Protein AF-A0A194QAX7-F1 (afdb_monomer)

Secondary structure (DSSP, 8-state):
--------------S----HHHHHHHHHSS-HHHHHHHTTSHHHHHHHHHHHHHHHHHHHHT-

Structure (mmCIF, N/CA/C/O backbone):
data_AF-A0A194QAX7-F1
#
_entry.id   AF-A0A194QAX7-F1
#
loop_
_atom_site.group_PDB
_atom_site.id
_atom_site.type_symbol
_atom_site.label_atom_id
_atom_site.label_alt_id
_atom_site.label_comp_id
_atom_site.label_asym_id
_atom_site.label_entity_id
_atom_site.label_seq_id
_atom_site.p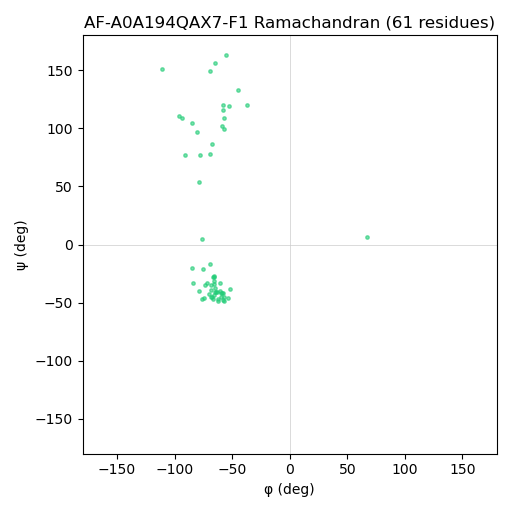dbx_PDB_ins_code
_atom_site.Cartn_x
_atom_site.Cartn_y
_atom_site.Cartn_z
_atom_site.occupancy
_atom_site.B_iso_or_equiv
_atom_site.auth_seq_id
_atom_site.auth_comp_id
_atom_site.auth_asym_id
_atom_site.auth_atom_id
_atom_site.pdbx_PDB_model_num
ATOM 1 N N . MET A 1 1 ? 31.864 -41.084 -30.911 1.00 39.09 1 MET A N 1
ATOM 2 C CA . MET A 1 1 ? 30.395 -41.253 -30.944 1.00 39.09 1 MET A CA 1
ATOM 3 C C . MET A 1 1 ? 29.795 -40.341 -29.891 1.00 39.09 1 MET A C 1
ATOM 5 O O . MET A 1 1 ? 30.070 -40.546 -28.719 1.00 39.09 1 MET A O 1
ATOM 9 N N . VAL A 1 2 ? 29.046 -39.315 -30.292 1.00 45.91 2 VAL A N 1
ATOM 10 C CA . VAL A 1 2 ? 28.287 -38.480 -29.350 1.00 45.91 2 VAL A CA 1
ATOM 11 C C . VAL A 1 2 ? 26.865 -39.024 -29.328 1.00 45.91 2 VAL A C 1
ATOM 13 O O . VAL A 1 2 ? 26.160 -38.952 -30.331 1.00 45.91 2 VAL A O 1
ATOM 16 N N . VAL A 1 3 ? 26.470 -39.629 -28.210 1.00 51.72 3 VAL A N 1
ATOM 17 C CA . VAL A 1 3 ? 25.096 -40.088 -27.983 1.00 51.72 3 VAL A CA 1
ATOM 18 C C . VAL A 1 3 ? 24.305 -38.895 -27.457 1.00 51.72 3 VAL A C 1
ATOM 20 O O . VAL A 1 3 ? 24.460 -38.496 -26.305 1.00 51.72 3 VAL A O 1
ATOM 23 N N . VAL A 1 4 ? 23.473 -38.297 -28.310 1.00 58.91 4 VAL A N 1
ATOM 24 C CA . VAL A 1 4 ? 22.506 -37.277 -27.893 1.00 58.91 4 VAL A CA 1
ATOM 25 C C . VAL A 1 4 ? 21.304 -38.013 -27.308 1.00 58.91 4 VAL A C 1
ATOM 27 O O . VAL A 1 4 ? 20.441 -38.501 -28.034 1.00 58.91 4 VAL A O 1
ATOM 30 N N . GLY A 1 5 ? 21.278 -38.145 -25.981 1.00 50.81 5 GLY A N 1
ATOM 31 C CA . GLY A 1 5 ? 20.104 -38.624 -25.262 1.00 50.81 5 GLY A CA 1
ATOM 32 C C . GLY A 1 5 ? 18.915 -37.716 -25.570 1.00 50.81 5 GLY A C 1
ATOM 33 O O . GLY A 1 5 ? 18.962 -36.512 -25.328 1.00 50.81 5 GLY A O 1
ATOM 34 N N . LYS A 1 6 ? 17.861 -38.298 -26.142 1.00 54.88 6 LYS A N 1
ATOM 35 C CA . LYS A 1 6 ? 16.574 -37.659 -26.416 1.00 54.88 6 LYS A CA 1
ATOM 36 C C . LYS A 1 6 ? 16.014 -37.113 -25.099 1.00 54.88 6 LYS A C 1
ATOM 38 O O . LYS A 1 6 ? 15.488 -37.865 -24.283 1.00 54.88 6 LYS A O 1
ATOM 43 N N . ILE A 1 7 ? 16.175 -35.814 -24.858 1.00 59.97 7 ILE A N 1
ATOM 44 C CA . ILE A 1 7 ? 15.656 -35.155 -23.656 1.00 59.97 7 ILE A CA 1
ATOM 45 C C . ILE A 1 7 ? 14.156 -34.940 -23.865 1.00 59.97 7 ILE A C 1
ATOM 47 O O . ILE A 1 7 ? 13.694 -33.851 -24.194 1.00 59.97 7 ILE A O 1
ATOM 51 N N . GLU A 1 8 ? 13.371 -36.002 -23.709 1.00 57.75 8 GLU A N 1
ATOM 52 C CA . GLU A 1 8 ? 11.907 -35.949 -23.730 1.00 57.75 8 GLU A CA 1
ATOM 53 C C . GLU A 1 8 ? 11.392 -35.435 -22.373 1.00 57.75 8 GLU A C 1
ATOM 55 O O . GLU A 1 8 ? 10.602 -36.053 -21.671 1.00 57.75 8 GLU A O 1
ATOM 60 N N . GLY A 1 9 ? 11.905 -34.275 -21.961 1.00 57.81 9 GLY A N 1
ATOM 61 C CA . GLY A 1 9 ? 11.492 -33.570 -20.760 1.00 57.81 9 GLY A CA 1
ATOM 62 C C . GLY A 1 9 ? 10.369 -32.606 -21.097 1.00 57.81 9 GLY A C 1
ATOM 63 O O . GLY A 1 9 ? 10.594 -31.398 -21.185 1.00 57.81 9 GLY A O 1
ATOM 64 N N . LYS A 1 10 ? 9.146 -33.109 -21.278 1.00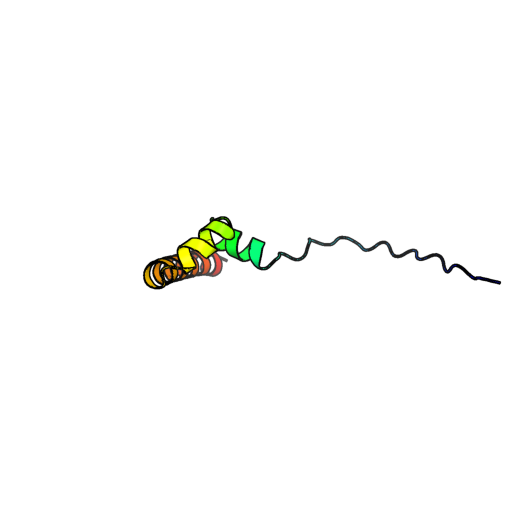 60.94 10 LYS A N 1
ATOM 65 C CA . LYS A 1 10 ? 7.956 -32.253 -21.279 1.00 60.94 10 LYS A CA 1
ATOM 66 C C . LYS A 1 10 ? 7.789 -31.722 -19.854 1.00 60.94 10 LYS A C 1
ATOM 68 O O . LYS A 1 10 ? 7.106 -32.330 -19.039 1.00 60.94 10 LYS A O 1
ATOM 73 N N . ARG A 1 11 ? 8.453 -30.603 -19.524 1.00 63.06 11 ARG A N 1
ATOM 74 C CA . ARG A 1 11 ? 8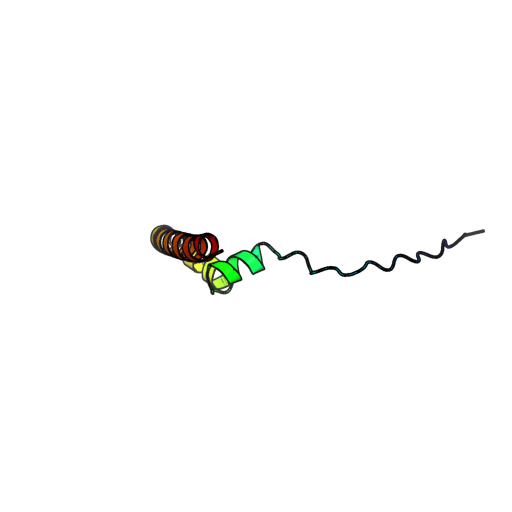.161 -29.848 -18.298 1.00 63.06 11 ARG A CA 1
ATOM 75 C C . ARG A 1 11 ? 6.694 -29.459 -18.389 1.00 63.06 11 ARG A C 1
ATOM 77 O O . ARG A 1 11 ? 6.348 -28.537 -19.127 1.00 63.06 11 ARG A O 1
ATOM 84 N N . SER A 1 12 ? 5.826 -30.171 -17.678 1.00 61.62 12 SER A N 1
ATOM 85 C CA . SER A 1 12 ? 4.471 -29.701 -17.448 1.00 61.62 12 SER A CA 1
ATOM 86 C C . SER A 1 12 ? 4.615 -28.338 -16.790 1.00 61.62 12 SER A C 1
ATOM 88 O O . SER A 1 12 ? 5.073 -28.239 -15.650 1.00 61.62 12 SER A O 1
ATOM 90 N N . ARG A 1 13 ? 4.290 -27.270 -17.520 1.00 62.16 13 ARG A N 1
ATOM 91 C CA . ARG A 1 13 ? 4.105 -25.955 -16.918 1.00 62.16 13 ARG A CA 1
ATOM 92 C C . ARG A 1 13 ? 2.829 -26.041 -16.086 1.00 62.16 13 ARG A C 1
ATOM 94 O O . ARG A 1 13 ? 1.767 -25.615 -16.522 1.00 62.16 13 ARG A O 1
ATOM 101 N N . GLY A 1 14 ? 2.937 -26.655 -14.909 1.00 70.06 14 GLY A N 1
ATOM 102 C CA . GLY A 1 14 ? 2.019 -26.383 -13.815 1.00 70.06 14 GLY A CA 1
ATOM 103 C C . GLY A 1 14 ? 2.030 -24.883 -13.522 1.00 70.06 14 GLY A C 1
ATOM 104 O O . GLY A 1 14 ? 2.925 -24.169 -13.989 1.00 70.06 14 GLY A O 1
ATOM 105 N N . ARG A 1 15 ? 1.006 -24.411 -12.799 1.00 64.94 15 ARG A N 1
ATOM 106 C CA . ARG A 1 15 ? 0.782 -22.995 -12.464 1.00 64.94 15 ARG A CA 1
ATOM 107 C C . ARG A 1 15 ? 2.123 -22.305 -12.202 1.00 64.94 15 ARG A C 1
ATOM 109 O O . ARG A 1 15 ? 2.874 -22.762 -11.341 1.00 64.94 15 ARG A O 1
ATOM 116 N N . SER A 1 16 ? 2.442 -21.271 -12.988 1.00 63.81 16 SER A N 1
ATOM 117 C CA . SER A 1 16 ? 3.674 -20.496 -12.809 1.00 63.81 16 SER A CA 1
ATOM 118 C C . SER A 1 16 ? 3.849 -20.196 -11.318 1.00 63.81 16 SER A C 1
ATOM 120 O O . SER A 1 16 ? 2.856 -19.799 -10.700 1.00 63.81 16 SER A O 1
ATOM 122 N N . PRO A 1 17 ? 5.044 -20.393 -10.730 1.00 70.25 17 PRO A N 1
ATOM 123 C CA . PRO A 1 17 ? 5.268 -20.036 -9.338 1.00 70.25 17 PRO A CA 1
ATOM 124 C C . PRO A 1 17 ? 4.844 -18.581 -9.160 1.00 70.25 17 PRO A C 1
ATOM 126 O O . PRO A 1 17 ? 5.367 -17.716 -9.867 1.00 70.25 17 PRO A O 1
ATOM 129 N N . THR A 1 18 ? 3.859 -18.321 -8.297 1.00 75.88 18 THR A N 1
ATOM 130 C CA . THR A 1 18 ? 3.455 -16.950 -7.990 1.00 75.88 18 THR A CA 1
ATOM 131 C C . THR A 1 18 ? 4.692 -16.251 -7.457 1.00 75.88 18 THR A C 1
ATOM 133 O O . THR A 1 18 ? 5.245 -16.672 -6.439 1.00 75.88 18 THR A O 1
ATOM 136 N N . ARG A 1 19 ? 5.185 -15.237 -8.170 1.00 84.62 19 ARG A N 1
ATOM 137 C CA . ARG A 1 19 ? 6.374 -14.526 -7.712 1.00 84.62 19 ARG A CA 1
ATOM 138 C C . ARG A 1 19 ? 5.981 -13.753 -6.466 1.00 84.62 19 A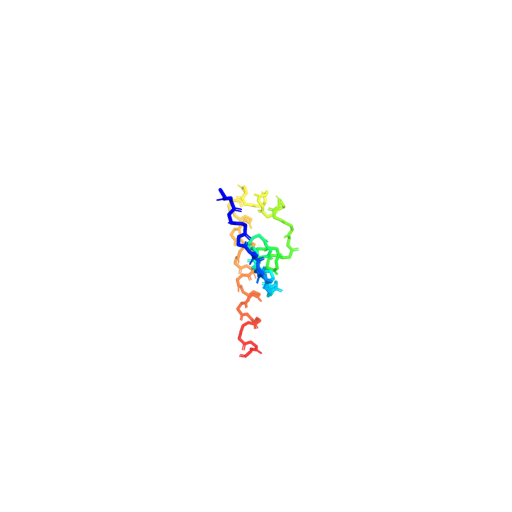RG A C 1
ATOM 140 O O . ARG A 1 19 ? 4.849 -13.290 -6.352 1.00 84.62 19 ARG A O 1
ATOM 147 N N . TRP A 1 20 ? 6.924 -13.561 -5.554 1.00 84.00 20 TRP A N 1
ATOM 148 C CA . TRP A 1 20 ? 6.702 -12.695 -4.398 1.00 84.00 20 TRP A CA 1
ATOM 149 C C . TRP A 1 20 ? 6.176 -11.311 -4.823 1.00 84.00 20 TRP A C 1
ATOM 151 O O . TRP A 1 20 ? 5.240 -10.799 -4.225 1.00 84.00 20 TRP A O 1
ATOM 161 N N . SER A 1 21 ? 6.676 -10.759 -5.935 1.00 84.25 21 SER A N 1
ATOM 162 C CA . SER A 1 21 ? 6.168 -9.508 -6.509 1.00 84.25 21 SER A CA 1
ATOM 163 C C . SER A 1 21 ? 4.692 -9.569 -6.908 1.00 84.25 21 SER A C 1
ATOM 165 O O . SER A 1 21 ? 3.958 -8.613 -6.676 1.00 84.25 21 SER A O 1
ATOM 167 N N . ASP A 1 22 ? 4.250 -10.693 -7.478 1.00 84.44 22 ASP A N 1
ATOM 168 C CA . ASP A 1 22 ? 2.848 -10.903 -7.849 1.00 84.44 22 ASP A CA 1
ATOM 169 C C . ASP A 1 22 ? 1.969 -11.020 -6.593 1.00 84.44 22 ASP A C 1
ATOM 171 O O . ASP A 1 22 ? 0.840 -10.534 -6.578 1.00 84.44 22 ASP A O 1
ATOM 175 N N . GLN A 1 23 ? 2.488 -11.619 -5.513 1.00 83.81 23 GLN A N 1
ATOM 176 C CA . GLN A 1 23 ? 1.799 -11.673 -4.218 1.00 83.81 23 GLN A CA 1
ATOM 177 C C . GLN A 1 23 ? 1.671 -10.281 -3.603 1.00 83.81 23 GLN A C 1
ATOM 179 O O . GLN A 1 23 ? 0.579 -9.903 -3.200 1.00 83.81 23 GLN A O 1
ATOM 184 N N . VAL A 1 24 ? 2.752 -9.498 -3.592 1.00 84.69 24 VAL A N 1
ATOM 185 C CA . VAL A 1 24 ? 2.748 -8.109 -3.113 1.00 84.69 24 VAL A CA 1
ATOM 186 C C . VAL A 1 24 ? 1.729 -7.280 -3.890 1.00 84.69 24 VAL A C 1
ATOM 188 O O . VAL A 1 24 ? 0.920 -6.588 -3.282 1.00 84.69 24 VAL A O 1
ATOM 191 N N . GLN A 1 25 ? 1.687 -7.409 -5.218 1.00 86.94 25 GLN A N 1
ATOM 192 C CA . GLN A 1 25 ? 0.688 -6.722 -6.035 1.00 86.94 25 GLN A CA 1
ATOM 193 C C . GLN A 1 25 ? -0.741 -7.202 -5.755 1.00 86.94 25 GLN A C 1
ATOM 195 O O . GLN A 1 25 ? -1.667 -6.398 -5.734 1.00 86.94 25 GLN A O 1
ATOM 200 N N . THR A 1 26 ? -0.933 -8.498 -5.513 1.00 85.56 26 THR A N 1
ATOM 201 C CA . THR A 1 26 ? -2.250 -9.065 -5.187 1.00 85.56 26 THR A CA 1
ATOM 202 C C . THR A 1 26 ? -2.752 -8.600 -3.818 1.00 85.56 26 THR A C 1
ATOM 204 O O . THR A 1 26 ? -3.942 -8.341 -3.660 1.00 85.56 26 THR A O 1
ATOM 207 N N . ILE A 1 27 ? -1.856 -8.503 -2.834 1.00 86.62 27 ILE A N 1
ATOM 208 C CA . ILE A 1 27 ? -2.174 -8.119 -1.454 1.00 86.62 27 ILE A CA 1
ATOM 209 C C . ILE A 1 27 ? -2.399 -6.607 -1.358 1.00 86.62 27 ILE A C 1
ATOM 211 O O . ILE A 1 27 ? -3.394 -6.170 -0.791 1.00 86.62 27 ILE A O 1
ATOM 215 N N . LEU A 1 28 ? -1.502 -5.812 -1.945 1.00 86.12 28 LEU A N 1
ATOM 216 C CA . LEU A 1 28 ? -1.549 -4.353 -1.855 1.00 86.12 28 LEU A CA 1
ATOM 217 C C . LEU A 1 28 ? -2.469 -3.714 -2.901 1.00 86.12 28 LEU A C 1
ATOM 219 O O . LEU A 1 28 ? -2.832 -2.552 -2.763 1.00 86.12 28 LEU A O 1
ATOM 223 N N . GLY A 1 29 ? -2.790 -4.418 -3.991 1.00 85.19 29 GLY A N 1
ATOM 224 C CA . GLY A 1 29 ? -3.490 -3.842 -5.145 1.00 85.19 29 GLY A CA 1
ATOM 225 C C . GLY A 1 29 ? -2.660 -2.810 -5.922 1.00 85.19 29 GLY A C 1
ATOM 226 O O . GLY A 1 29 ? -3.169 -2.167 -6.839 1.00 85.19 29 GLY A O 1
ATOM 227 N N . LEU A 1 30 ? -1.382 -2.646 -5.573 1.00 85.56 30 LEU A N 1
ATOM 228 C CA . LEU A 1 30 ? -0.464 -1.672 -6.154 1.00 85.56 30 LEU A CA 1
ATOM 229 C C . LEU A 1 30 ? 0.604 -2.369 -6.984 1.00 85.56 30 LEU A C 1
ATOM 231 O O . LEU A 1 30 ? 1.016 -3.490 -6.692 1.00 85.56 30 LEU A O 1
ATOM 235 N N . ASN A 1 31 ? 1.116 -1.677 -7.999 1.00 88.50 31 ASN A N 1
ATOM 236 C CA . ASN A 1 31 ? 2.316 -2.154 -8.672 1.00 88.50 31 ASN A CA 1
ATOM 237 C C . ASN A 1 31 ? 3.518 -2.121 -7.694 1.00 88.50 31 ASN A C 1
ATOM 239 O O . ASN A 1 31 ? 3.553 -1.336 -6.739 1.00 88.50 31 ASN A O 1
ATOM 243 N N . ILE A 1 32 ? 4.533 -2.944 -7.963 1.00 86.75 32 ILE A N 1
ATOM 244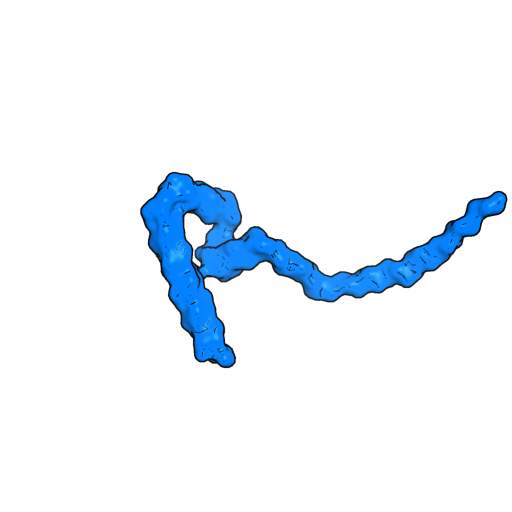 C CA . ILE A 1 32 ? 5.696 -3.071 -7.077 1.00 86.75 32 ILE A CA 1
ATOM 245 C C . ILE A 1 32 ? 6.554 -1.799 -6.984 1.00 86.75 32 ILE A C 1
ATOM 247 O O . ILE A 1 32 ? 7.134 -1.535 -5.936 1.00 86.75 32 ILE A O 1
ATOM 251 N N . THR A 1 33 ? 6.634 -0.986 -8.041 1.00 90.38 33 THR A N 1
ATOM 252 C CA . THR A 1 33 ? 7.426 0.254 -8.027 1.00 90.38 33 THR A CA 1
ATOM 253 C C . THR A 1 33 ? 6.759 1.351 -7.198 1.00 90.38 33 THR A C 1
ATOM 255 O O . THR A 1 33 ? 7.445 2.101 -6.510 1.00 90.38 33 THR A O 1
ATOM 258 N N . THR A 1 34 ? 5.430 1.419 -7.194 1.00 87.50 34 THR A N 1
ATOM 259 C CA . THR A 1 34 ? 4.629 2.299 -6.340 1.00 87.50 34 THR A CA 1
ATOM 260 C C . THR A 1 34 ? 4.691 1.839 -4.891 1.00 87.50 34 THR A C 1
ATOM 262 O O . THR A 1 34 ? 4.906 2.671 -4.017 1.00 87.50 34 THR A O 1
ATOM 265 N N . ALA A 1 35 ? 4.592 0.530 -4.633 1.00 87.12 35 ALA A N 1
ATOM 266 C CA . ALA A 1 35 ? 4.782 -0.015 -3.290 1.00 87.12 35 ALA A CA 1
ATOM 267 C C . ALA A 1 35 ? 6.175 0.327 -2.736 1.00 87.12 35 ALA A C 1
ATOM 269 O O . ALA A 1 35 ? 6.293 0.739 -1.586 1.00 87.12 35 ALA A O 1
ATOM 270 N N . LEU A 1 36 ? 7.216 0.237 -3.572 1.00 88.94 36 LEU A N 1
ATOM 271 C CA . LEU A 1 36 ? 8.580 0.596 -3.184 1.00 88.94 36 LEU A CA 1
ATOM 272 C C . LEU A 1 36 ? 8.727 2.090 -2.863 1.00 88.94 36 LEU A C 1
ATOM 274 O O . LEU A 1 36 ? 9.361 2.427 -1.872 1.00 88.94 36 LEU A O 1
ATOM 278 N N . ARG A 1 37 ? 8.103 2.980 -3.647 1.00 90.69 37 ARG A N 1
ATOM 279 C CA . ARG A 1 37 ? 8.078 4.423 -3.341 1.00 90.69 37 ARG A CA 1
ATOM 280 C C . ARG A 1 37 ? 7.339 4.720 -2.041 1.00 90.69 37 ARG A C 1
ATOM 282 O O . ARG A 1 37 ? 7.795 5.536 -1.254 1.00 90.69 37 ARG A O 1
ATOM 289 N N . GLN A 1 38 ? 6.220 4.043 -1.788 1.00 86.44 38 GLN A N 1
ATOM 290 C CA . GLN A 1 38 ? 5.489 4.202 -0.530 1.00 86.44 38 GLN A CA 1
ATOM 291 C C . GLN A 1 38 ? 6.297 3.678 0.666 1.00 86.44 38 GLN A C 1
ATOM 293 O O . GLN A 1 38 ? 6.142 4.187 1.770 1.00 86.44 38 GLN A O 1
ATOM 298 N N . ALA A 1 39 ? 7.173 2.693 0.438 1.00 88.06 39 ALA A N 1
ATOM 299 C CA . ALA A 1 39 ? 8.087 2.158 1.441 1.00 88.06 39 ALA A CA 1
ATOM 300 C C . ALA A 1 39 ? 9.203 3.136 1.853 1.00 88.06 39 ALA A C 1
ATOM 302 O O . ALA A 1 39 ? 9.816 2.934 2.901 1.00 88.06 39 ALA A O 1
ATOM 303 N N . GLU A 1 40 ? 9.459 4.195 1.072 1.00 92.88 40 GLU A N 1
ATOM 304 C CA . GLU A 1 40 ? 10.406 5.256 1.447 1.00 92.88 40 GLU A CA 1
ATOM 305 C C . GLU A 1 40 ? 9.907 6.050 2.666 1.00 92.88 40 GLU A C 1
ATOM 307 O O . GLU A 1 40 ? 10.704 6.440 3.521 1.00 92.88 40 GLU A O 1
ATOM 312 N N . ASP A 1 41 ? 8.588 6.225 2.798 1.00 93.88 41 ASP A N 1
ATOM 313 C CA . ASP A 1 41 ? 7.967 6.765 4.005 1.00 93.88 41 ASP A CA 1
ATOM 314 C C . ASP A 1 41 ? 7.547 5.623 4.933 1.00 93.88 41 ASP A C 1
ATOM 316 O O . ASP A 1 41 ? 6.569 4.908 4.711 1.00 93.88 41 ASP A O 1
ATOM 320 N N . ARG A 1 42 ? 8.272 5.482 6.043 1.00 91.44 42 ARG A N 1
ATOM 321 C CA . ARG A 1 42 ?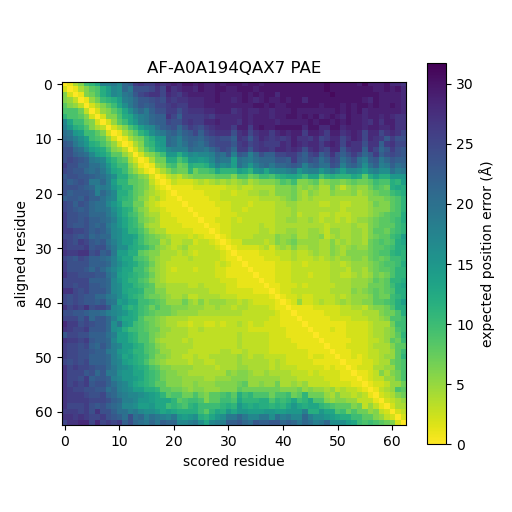 8.036 4.422 7.026 1.00 91.44 42 ARG A CA 1
ATOM 322 C C . ARG A 1 42 ? 6.640 4.476 7.657 1.00 91.44 42 ARG A C 1
ATOM 324 O O . ARG A 1 42 ? 6.108 3.427 8.022 1.00 91.44 42 ARG A O 1
ATOM 331 N N . THR A 1 43 ? 6.067 5.667 7.832 1.00 92.25 43 THR A N 1
ATOM 332 C CA . THR A 1 43 ? 4.732 5.826 8.428 1.00 92.25 43 THR A CA 1
ATOM 333 C C . THR A 1 43 ? 3.644 5.426 7.443 1.00 92.25 43 THR A C 1
ATOM 335 O O . THR A 1 43 ? 2.785 4.612 7.791 1.00 92.25 43 THR A O 1
ATOM 338 N N . ALA A 1 44 ? 3.746 5.897 6.199 1.00 88.62 44 ALA A N 1
ATOM 339 C CA . ALA A 1 44 ? 2.838 5.517 5.123 1.00 88.62 44 ALA A CA 1
ATOM 340 C C . ALA A 1 44 ? 2.925 4.015 4.812 1.00 88.62 44 ALA A C 1
ATOM 342 O O . ALA A 1 44 ? 1.900 3.355 4.648 1.00 88.62 44 ALA A O 1
ATOM 343 N N . TRP A 1 45 ? 4.137 3.452 4.798 1.00 91.06 45 TRP A N 1
ATOM 344 C CA . TRP A 1 45 ? 4.351 2.019 4.608 1.00 91.06 45 TRP A CA 1
ATOM 345 C C . TRP A 1 45 ? 3.661 1.184 5.679 1.00 91.06 45 TRP A C 1
ATOM 347 O O . TRP A 1 45 ? 3.000 0.199 5.365 1.00 91.06 45 TRP A O 1
ATOM 357 N N . ARG A 1 46 ? 3.789 1.587 6.948 1.00 91.75 46 ARG A N 1
ATOM 358 C CA . ARG A 1 46 ? 3.166 0.869 8.060 1.00 91.75 46 ARG A CA 1
ATOM 359 C C . ARG A 1 46 ? 1.645 0.862 7.938 1.00 91.75 46 ARG A C 1
ATOM 361 O O . ARG A 1 46 ? 1.058 -0.208 7.999 1.00 91.75 46 ARG A O 1
ATOM 368 N N . GLN A 1 47 ? 1.031 2.020 7.692 1.00 91.06 47 GLN A N 1
ATOM 369 C CA . GLN A 1 47 ? -0.421 2.117 7.496 1.00 91.06 47 GLN A CA 1
ATOM 370 C C . GLN A 1 47 ? -0.903 1.239 6.337 1.00 91.06 47 GLN A C 1
ATOM 372 O O . GLN A 1 47 ? -1.918 0.553 6.444 1.00 91.06 47 GLN A O 1
ATOM 377 N N . LEU A 1 48 ? -0.152 1.238 5.236 1.00 89.25 48 LEU A N 1
ATOM 378 C CA . LEU A 1 48 ? -0.458 0.448 4.052 1.00 89.25 48 LEU A CA 1
ATOM 379 C C . LEU A 1 48 ? -0.366 -1.059 4.326 1.00 89.25 48 LEU A C 1
ATOM 381 O O . LEU A 1 48 ? -1.248 -1.805 3.905 1.00 89.25 48 LEU A O 1
ATOM 385 N N . VAL A 1 49 ? 0.669 -1.510 5.038 1.00 88.50 49 VAL A N 1
ATOM 386 C CA . VAL A 1 49 ? 0.827 -2.921 5.419 1.00 88.50 49 VAL A CA 1
ATOM 387 C C . VAL A 1 49 ? -0.242 -3.346 6.418 1.00 88.50 49 VAL A C 1
ATOM 389 O O . VAL A 1 49 ? -0.839 -4.397 6.210 1.00 88.50 49 VAL A O 1
ATOM 392 N N . ASP A 1 50 ? -0.518 -2.543 7.447 1.00 90.44 50 ASP A N 1
ATOM 393 C CA . ASP A 1 50 ? -1.540 -2.849 8.458 1.00 90.44 50 ASP A CA 1
ATOM 394 C C . ASP A 1 50 ? -2.913 -3.033 7.781 1.00 90.44 50 ASP A C 1
ATOM 396 O O . ASP A 1 50 ? -3.545 -4.077 7.931 1.00 90.44 50 ASP A O 1
ATOM 400 N N . THR A 1 51 ? -3.293 -2.100 6.900 1.00 88.75 51 THR A N 1
ATOM 401 C CA . THR A 1 51 ? -4.535 -2.190 6.106 1.00 88.75 51 THR A CA 1
ATOM 402 C C . THR A 1 51 ? -4.562 -3.437 5.215 1.00 88.75 51 THR A C 1
ATOM 404 O O . THR A 1 51 ? -5.585 -4.108 5.079 1.00 88.75 51 THR A O 1
ATOM 407 N N . ALA A 1 52 ? -3.439 -3.766 4.572 1.00 86.94 52 ALA A N 1
ATOM 408 C CA . ALA A 1 52 ? -3.368 -4.910 3.671 1.00 86.94 52 ALA A CA 1
ATOM 409 C C . ALA A 1 52 ? -3.398 -6.258 4.409 1.00 86.94 52 ALA A C 1
ATOM 411 O O . ALA A 1 52 ? -3.936 -7.233 3.883 1.00 86.94 52 ALA A O 1
ATOM 412 N N . VAL A 1 53 ? -2.835 -6.319 5.617 1.00 86.44 53 VAL A N 1
ATOM 413 C CA . VAL A 1 53 ? -2.887 -7.496 6.490 1.00 86.44 53 VAL A CA 1
ATOM 414 C C . VAL A 1 53 ? -4.309 -7.716 6.996 1.00 86.44 53 VAL A C 1
ATOM 416 O O . VAL A 1 53 ? -4.789 -8.842 6.895 1.00 86.44 53 VAL A O 1
ATOM 419 N N . GLU A 1 54 ? -5.005 -6.666 7.441 1.00 84.56 54 GLU A N 1
ATOM 420 C CA . GLU A 1 54 ? -6.425 -6.738 7.823 1.00 84.56 54 GLU A CA 1
ATOM 421 C C . GLU A 1 54 ? -7.288 -7.253 6.659 1.00 84.56 54 GLU A C 1
ATOM 423 O O . GLU A 1 54 ? -8.037 -8.219 6.805 1.00 84.56 54 GLU A O 1
ATOM 428 N N . ALA A 1 55 ? -7.113 -6.687 5.459 1.00 81.06 55 ALA A N 1
ATOM 429 C CA . ALA A 1 55 ? -7.849 -7.109 4.266 1.00 81.06 55 ALA A CA 1
ATOM 430 C C . ALA A 1 55 ? -7.514 -8.543 3.805 1.00 81.06 55 ALA A C 1
ATOM 432 O O . ALA A 1 55 ? -8.324 -9.198 3.141 1.00 81.06 55 ALA A O 1
ATOM 433 N N . TYR A 1 56 ? -6.307 -9.035 4.098 1.00 80.94 56 TYR A N 1
ATOM 434 C CA . TYR A 1 56 ? -5.910 -10.412 3.808 1.00 80.94 56 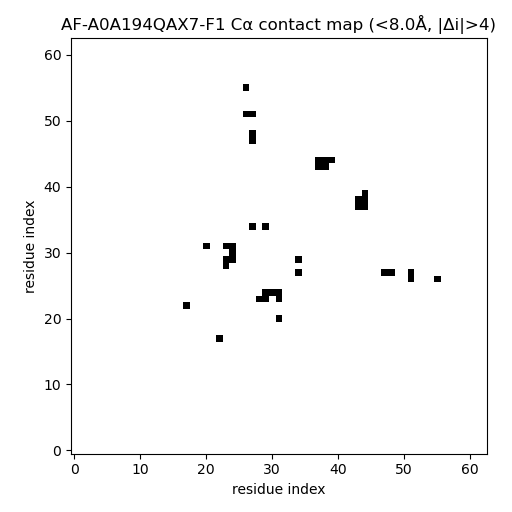TYR A CA 1
ATOM 435 C C . TYR A 1 56 ? -6.477 -11.398 4.836 1.00 80.94 56 TYR A C 1
ATOM 437 O O . TYR A 1 56 ? -6.915 -12.483 4.451 1.00 80.94 56 TYR A O 1
ATOM 445 N N . GLN A 1 57 ? -6.484 -11.022 6.118 1.00 76.88 57 GLN A N 1
ATOM 446 C CA . GLN A 1 57 ? -7.055 -11.813 7.210 1.00 76.88 57 GLN A CA 1
ATOM 447 C C . GLN A 1 57 ? -8.560 -12.009 7.020 1.00 76.88 57 GLN A C 1
ATOM 449 O O . GLN A 1 57 ? -9.002 -13.152 7.014 1.00 76.88 57 GLN A O 1
ATOM 454 N N . ASP A 1 58 ? -9.309 -10.946 6.711 1.00 70.94 58 ASP A N 1
ATOM 455 C CA . ASP A 1 58 ? -10.750 -11.023 6.415 1.00 70.94 58 ASP A CA 1
ATOM 456 C C . ASP A 1 58 ? -11.059 -12.053 5.308 1.00 70.94 58 ASP A C 1
ATOM 458 O O . ASP A 1 58 ? -11.889 -12.947 5.469 1.00 70.94 58 ASP A O 1
ATOM 462 N N . LYS A 1 59 ? -10.291 -12.032 4.209 1.00 67.25 59 LYS A N 1
ATOM 463 C CA . LYS A 1 59 ? -10.426 -13.009 3.111 1.00 67.25 59 LYS A CA 1
ATOM 464 C C . LYS A 1 59 ? -10.061 -14.442 3.499 1.00 67.25 59 LYS A C 1
ATOM 466 O O . LYS A 1 59 ? -10.526 -15.371 2.836 1.00 67.25 59 LYS A O 1
ATOM 471 N N . HIS A 1 60 ? -9.174 -14.625 4.473 1.00 64.31 60 HIS A N 1
ATOM 472 C CA . HIS A 1 60 ? -8.757 -15.944 4.940 1.00 64.31 60 HIS A CA 1
ATOM 473 C C . HIS A 1 60 ? -9.736 -16.512 5.978 1.00 64.31 60 HIS A C 1
ATOM 475 O O . HIS A 1 60 ? -9.958 -17.718 5.976 1.00 64.31 60 HIS A O 1
ATOM 481 N N . ASP A 1 61 ? -10.352 -15.661 6.801 1.00 62.22 61 ASP A N 1
ATOM 482 C CA . ASP A 1 61 ? -11.371 -16.044 7.788 1.00 62.22 61 ASP A CA 1
ATOM 483 C C . ASP A 1 61 ? -12.736 -16.355 7.145 1.00 62.22 61 ASP A C 1
ATOM 485 O O . ASP A 1 61 ? -13.542 -17.097 7.701 1.00 62.22 61 ASP A O 1
ATOM 489 N N . LEU A 1 62 ? -12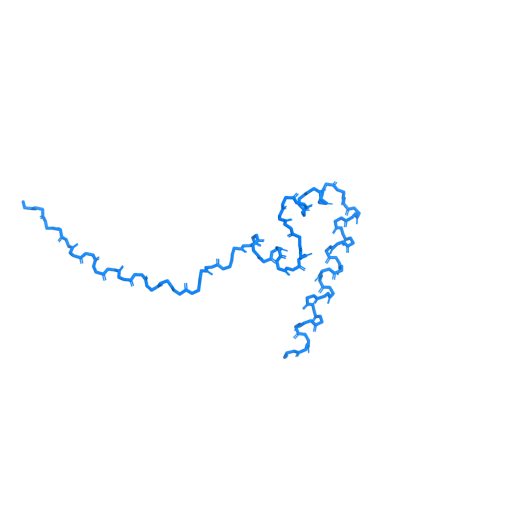.983 -15.848 5.933 1.00 58.75 62 LEU A N 1
ATOM 490 C CA . LEU A 1 62 ? -14.158 -16.161 5.109 1.00 58.75 62 LEU A CA 1
ATOM 491 C C . LEU A 1 62 ? -14.101 -17.542 4.414 1.00 58.75 62 LEU A C 1
ATOM 493 O O . LEU A 1 62 ? -14.980 -17.836 3.597 1.00 58.75 62 LEU A O 1
ATOM 497 N N . ARG A 1 63 ? -13.080 -18.374 4.671 1.00 48.25 63 ARG A N 1
ATOM 498 C CA . ARG A 1 63 ? -12.803 -19.604 3.912 1.00 48.25 63 ARG A CA 1
ATOM 499 C C . ARG A 1 63 ? -12.798 -20.886 4.741 1.00 48.25 63 ARG A C 1
ATOM 501 O O . ARG A 1 63 ? -12.307 -20.866 5.885 1.00 48.25 63 ARG A O 1
#

Organism: Papilio xuthus (NCBI:txid66420)

Sequence (63 aa):
MVVVGKIEGKRSRGRSPTRWSDQ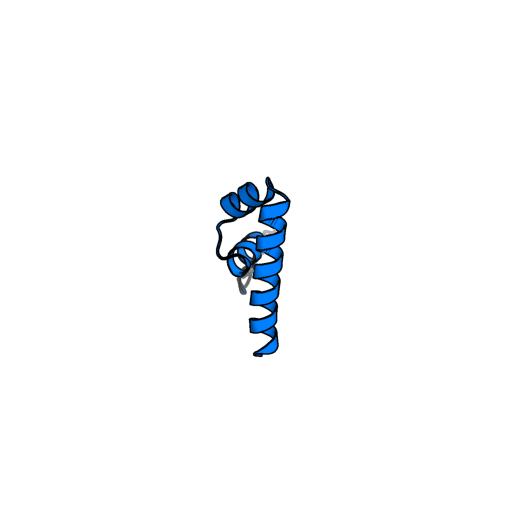VQTILGLNITTALRQAEDRTAWRQLVDTAVEAYQDKHDLR

pLDDT: mean 76.89, std 14.44, range [39.09, 93.88]

Mean predicted aligned error: 12.08 Å

Foldseek 3Di:
DDDDPPCPPPPPPDPDPCDPQNVCCVLQVDHPVVLVVLVVDVVSNVVSVVVSVVVVVVVVVVD

Solvent-accessible surface area (backbone atoms only — not comparable to full-atom values): 3992 Å² total; per-residue (Å²): 136,87,83,78,75,80,80,83,71,79,73,75,83,58,83,72,78,80,45,70,64,55,49,51,25,67,58,66,74,40,58,66,70,59,51,52,58,42,51,72,40,64,68,60,31,48,57,52,49,54,55,31,48,53,59,49,48,56,64,55,71,76,104

Radius of gyration: 20.17 Å; Cα contacts (8 Å, |Δi|>4): 20; chains: 1; bounding box: 45×48×39 Å